Protein AF-A0A4Q3SW49-F1 (afdb_monomer_lite)

Secondary structure (DSSP, 8-state):
----------S-TT-HHHHHHHHHTT----HHHHHHHHHHHHHHHHHHHHHHHHHHHHHHHHHHHHHHHHHHHHHHHHHHHHHHHTT--HHHHHHHHHHTTHHHHHHHHHHHHHHHHHHHHHHHHHH-TT-TTS-SSPPHHHHHHHHHHHHHHHHHHHHHHHHHHTT-

Foldseek 3Di:
DDDPDDDDDDPQPLDLVVVVVCVVVVHDDDCVRHVVNVVVVVVVVVVVVVVVVVVVVLVVVLVVVLVVVVVVVVVCVVVLVVVVVVPDDSVVVLVVVLVVCLVVLVVVLVVVVVVVLVVLQVCCVPPPPDDPPDDNDDDVVVVVVSVVSSVVSVVSSVVSSVVSVVVD

Structure (mmCIF, N/CA/C/O backbone):
data_AF-A0A4Q3SW49-F1
#
_entry.id   AF-A0A4Q3SW49-F1
#
loop_
_atom_site.group_PDB
_atom_site.id
_atom_site.type_symbol
_atom_site.label_atom_id
_atom_site.label_alt_id
_atom_site.label_comp_id
_atom_site.label_asym_id
_atom_site.label_entity_id
_atom_site.label_seq_id
_atom_site.pdbx_PDB_ins_code
_atom_site.Cartn_x
_atom_site.Cartn_y
_atom_site.Cartn_z
_atom_site.occupancy
_atom_site.B_iso_or_equiv
_atom_site.auth_seq_id
_atom_site.auth_comp_id
_atom_site.auth_asym_id
_atom_site.auth_atom_id
_atom_site.pdbx_PDB_model_num
ATOM 1 N N . VAL A 1 1 ? 35.277 -17.061 -39.935 1.00 48.69 1 VAL A N 1
ATOM 2 C CA . VAL A 1 1 ? 34.522 -15.782 -39.951 1.00 48.69 1 VAL A CA 1
ATOM 3 C C . VAL A 1 1 ? 34.032 -15.500 -38.535 1.00 48.69 1 VAL A C 1
ATOM 5 O O . VAL A 1 1 ? 33.269 -16.302 -38.017 1.00 48.69 1 VAL A O 1
ATOM 8 N N . LYS A 1 2 ? 34.516 -14.446 -37.859 1.00 58.41 2 LYS A N 1
ATOM 9 C CA . LYS A 1 2 ? 34.000 -14.055 -36.532 1.00 58.41 2 LYS A CA 1
ATOM 10 C C . LYS A 1 2 ? 32.760 -13.183 -36.736 1.00 58.41 2 LYS A C 1
ATOM 12 O O . LYS A 1 2 ? 32.851 -12.141 -37.380 1.00 58.41 2 LYS A O 1
ATOM 17 N N . ALA A 1 3 ? 31.607 -13.622 -36.237 1.00 66.75 3 ALA A N 1
ATOM 18 C CA . ALA A 1 3 ? 30.366 -12.860 -36.331 1.00 66.75 3 ALA A CA 1
ATOM 19 C C . ALA A 1 3 ? 30.496 -11.553 -35.530 1.00 66.75 3 ALA A C 1
ATOM 21 O O . ALA A 1 3 ? 30.657 -11.575 -34.314 1.00 66.75 3 ALA A O 1
ATOM 22 N N . SER A 1 4 ? 30.469 -10.411 -36.221 1.00 76.38 4 SER A N 1
ATOM 23 C CA . SER A 1 4 ? 30.633 -9.084 -35.607 1.00 76.38 4 SER A CA 1
ATOM 24 C C . SER A 1 4 ? 29.306 -8.474 -35.131 1.00 76.38 4 SER A C 1
ATOM 26 O O . SER A 1 4 ? 29.317 -7.564 -34.303 1.00 76.38 4 SER A O 1
ATOM 28 N N . ARG A 1 5 ? 28.161 -8.950 -35.644 1.00 76.62 5 ARG A N 1
ATOM 29 C CA . ARG A 1 5 ? 26.824 -8.413 -35.343 1.00 76.62 5 ARG A CA 1
ATOM 30 C C . ARG A 1 5 ? 25.804 -9.543 -35.231 1.00 76.62 5 ARG A C 1
ATOM 32 O O . ARG A 1 5 ? 25.763 -10.417 -36.092 1.00 76.62 5 ARG A O 1
ATOM 39 N N . LEU A 1 6 ? 24.981 -9.489 -34.188 1.00 78.88 6 LEU A N 1
ATOM 40 C CA . LEU A 1 6 ? 23.868 -10.403 -33.944 1.00 78.88 6 LEU A CA 1
ATOM 41 C C . LEU A 1 6 ? 22.568 -9.591 -33.980 1.00 78.88 6 LEU A C 1
ATOM 43 O O . LEU A 1 6 ? 22.464 -8.570 -33.301 1.00 78.88 6 LEU A O 1
ATOM 47 N N . PHE A 1 7 ? 21.588 -10.031 -34.766 1.00 80.00 7 PHE A N 1
ATOM 48 C CA . PHE A 1 7 ? 20.257 -9.426 -34.797 1.00 80.00 7 PHE A CA 1
ATOM 49 C C . PHE A 1 7 ? 19.302 -10.291 -33.979 1.00 80.00 7 PHE A C 1
ATOM 51 O O . PHE A 1 7 ? 19.115 -11.466 -34.283 1.00 80.00 7 PHE A O 1
ATOM 58 N N . LEU A 1 8 ? 18.706 -9.707 -32.941 1.00 78.56 8 LEU A N 1
ATOM 59 C CA . LEU A 1 8 ? 17.768 -10.390 -32.056 1.00 78.56 8 LEU A CA 1
ATOM 60 C C . LEU A 1 8 ? 16.369 -9.799 -32.250 1.00 78.56 8 LEU A C 1
ATOM 62 O O . LEU A 1 8 ? 16.172 -8.594 -32.087 1.00 78.56 8 LEU A O 1
ATOM 66 N N . ARG A 1 9 ? 15.391 -10.645 -32.589 1.00 79.69 9 ARG A N 1
ATOM 67 C CA . ARG A 1 9 ? 13.975 -10.265 -32.608 1.00 79.69 9 ARG A CA 1
ATOM 68 C C . ARG A 1 9 ? 13.387 -10.538 -31.225 1.00 79.69 9 ARG A C 1
ATOM 70 O O . ARG A 1 9 ? 13.310 -11.685 -30.807 1.00 79.69 9 ARG A O 1
ATOM 77 N N . THR A 1 10 ? 12.975 -9.484 -30.531 1.00 77.12 10 THR A N 1
ATOM 78 C CA . THR A 1 10 ? 12.328 -9.549 -29.211 1.00 77.12 10 THR A CA 1
ATOM 79 C C . THR A 1 10 ? 10.991 -8.813 -29.248 1.00 77.12 10 THR A C 1
ATOM 81 O O . THR A 1 10 ? 10.765 -7.988 -30.135 1.00 77.12 10 THR A O 1
ATOM 84 N N . LYS A 1 11 ? 10.104 -9.128 -28.299 1.00 73.38 11 LYS A N 1
ATOM 85 C CA . LYS A 1 11 ? 8.816 -8.446 -28.123 1.00 73.38 11 LYS A CA 1
ATOM 86 C C . LYS A 1 11 ? 9.000 -6.990 -27.674 1.00 73.38 11 LYS A C 1
ATOM 88 O O . LYS A 1 11 ? 8.320 -6.121 -28.199 1.00 73.38 11 LYS A O 1
ATOM 93 N N . ASP A 1 12 ? 9.954 -6.718 -26.778 1.00 71.06 12 ASP A N 1
ATOM 94 C CA . ASP A 1 12 ? 10.341 -5.356 -26.386 1.00 71.06 12 ASP A CA 1
ATOM 95 C C . ASP A 1 12 ? 11.871 -5.216 -26.392 1.00 71.06 12 ASP A C 1
ATOM 97 O O . ASP A 1 12 ? 12.585 -5.868 -25.631 1.00 71.06 12 ASP A O 1
ATOM 101 N N . ALA A 1 13 ? 12.387 -4.363 -27.279 1.00 70.12 13 ALA A N 1
ATOM 102 C CA . ALA A 1 13 ? 13.815 -4.050 -27.358 1.00 70.12 13 ALA A CA 1
ATOM 103 C C . ALA A 1 13 ? 14.282 -3.112 -26.229 1.00 70.12 13 ALA A C 1
ATOM 105 O O . ALA A 1 13 ? 15.482 -2.930 -26.035 1.00 70.12 13 ALA A O 1
ATOM 106 N N . ASN A 1 14 ? 13.343 -2.510 -25.495 1.00 70.25 14 ASN A N 1
ATOM 107 C CA . ASN A 1 14 ? 13.581 -1.578 -24.398 1.00 70.25 14 ASN A CA 1
ATOM 108 C C . ASN A 1 14 ? 13.310 -2.201 -23.020 1.00 70.25 14 ASN A C 1
ATOM 110 O O . ASN A 1 14 ? 13.222 -1.455 -22.044 1.00 70.25 14 ASN A O 1
ATOM 114 N N . ASP A 1 15 ? 13.166 -3.528 -22.926 1.00 74.12 15 ASP A N 1
ATOM 115 C CA . ASP A 1 15 ? 13.002 -4.213 -21.641 1.00 74.12 15 ASP A CA 1
ATOM 116 C C . ASP A 1 15 ? 14.234 -3.949 -20.742 1.00 74.12 15 ASP A C 1
ATOM 118 O O . ASP A 1 15 ? 15.360 -4.304 -21.120 1.00 74.12 15 ASP A O 1
ATOM 122 N N . PRO A 1 16 ? 14.055 -3.342 -19.551 1.00 73.62 16 PRO A N 1
ATOM 123 C CA . PRO A 1 16 ? 15.145 -3.078 -18.617 1.00 73.62 16 PRO A CA 1
ATOM 124 C C . PRO A 1 16 ? 15.944 -4.329 -18.222 1.00 73.62 16 PRO A C 1
ATOM 126 O O . PRO A 1 16 ? 17.151 -4.230 -17.999 1.00 73.62 16 PRO A O 1
ATOM 129 N N . ASN A 1 17 ? 15.312 -5.504 -18.146 1.00 79.50 17 ASN A N 1
ATOM 130 C CA . ASN A 1 17 ? 15.982 -6.753 -17.777 1.00 79.50 17 ASN A CA 1
ATOM 131 C C . ASN A 1 17 ? 16.906 -7.244 -18.894 1.00 79.50 17 ASN A C 1
ATOM 133 O O . ASN A 1 17 ? 18.043 -7.644 -18.633 1.00 79.50 17 ASN A O 1
ATOM 137 N N . LEU A 1 18 ? 16.446 -7.144 -20.144 1.00 80.44 18 LEU A N 1
ATOM 138 C CA . LEU A 1 18 ? 17.244 -7.482 -21.319 1.00 80.44 18 LEU A CA 1
ATOM 139 C C . LEU A 1 18 ? 18.445 -6.539 -21.453 1.00 80.44 18 LEU A C 1
ATOM 141 O O . LEU A 1 18 ? 19.561 -6.990 -21.698 1.00 80.44 18 LEU A O 1
ATOM 145 N N . LEU A 1 19 ? 18.237 -5.236 -21.246 1.00 77.38 19 LEU A N 1
ATOM 146 C CA . LEU A 1 19 ? 19.315 -4.248 -21.314 1.00 77.38 19 LEU A CA 1
ATOM 147 C C . LEU A 1 19 ? 20.360 -4.457 -20.213 1.00 77.38 19 LEU A C 1
ATOM 149 O O . LEU A 1 19 ? 21.549 -4.447 -20.516 1.00 77.38 19 LEU A O 1
ATOM 153 N N . LYS A 1 20 ? 19.941 -4.742 -18.972 1.00 80.56 20 LYS A N 1
ATOM 154 C CA . LYS A 1 20 ? 20.865 -5.082 -17.874 1.00 80.56 20 LYS A CA 1
ATOM 155 C C . LYS A 1 20 ? 21.692 -6.332 -18.171 1.00 80.56 20 LYS A C 1
ATOM 157 O O . LYS A 1 20 ? 22.887 -6.346 -17.890 1.00 80.56 20 LYS A O 1
ATOM 162 N N . PHE A 1 21 ? 21.079 -7.368 -18.744 1.00 82.56 21 PHE A N 1
ATOM 163 C CA . PHE A 1 21 ? 21.789 -8.589 -19.132 1.00 82.56 21 PHE A CA 1
ATOM 164 C C . PHE A 1 21 ? 22.820 -8.328 -20.239 1.00 82.56 21 PHE A C 1
ATOM 166 O O . PHE A 1 21 ? 23.940 -8.838 -20.180 1.00 82.56 21 PHE A O 1
ATOM 173 N N . LEU A 1 22 ? 22.456 -7.526 -21.243 1.00 82.44 22 LEU A N 1
ATOM 174 C CA . LEU A 1 22 ? 23.348 -7.187 -22.350 1.00 82.44 22 LEU A CA 1
ATOM 175 C C . LEU A 1 22 ? 24.517 -6.304 -21.890 1.00 82.44 22 LEU A C 1
ATOM 177 O O . LEU A 1 22 ? 25.658 -6.572 -22.269 1.00 82.44 22 LEU A O 1
ATOM 181 N N . ASP A 1 23 ? 24.250 -5.324 -21.024 1.00 81.06 23 ASP A N 1
ATOM 182 C CA . ASP A 1 23 ? 25.275 -4.466 -20.423 1.00 81.06 23 ASP A CA 1
ATOM 183 C C . ASP A 1 23 ? 26.222 -5.276 -19.516 1.00 81.06 23 ASP A C 1
ATOM 185 O O . ASP A 1 23 ? 27.440 -5.133 -19.617 1.00 81.06 23 ASP A O 1
ATOM 189 N N . GLY A 1 24 ? 25.691 -6.186 -18.687 1.00 81.81 24 GLY A N 1
ATOM 190 C CA . GLY A 1 24 ? 26.489 -7.033 -17.790 1.00 81.81 24 GLY A CA 1
ATOM 191 C C . GLY A 1 24 ? 27.449 -7.988 -18.510 1.00 81.81 24 GLY A C 1
ATOM 192 O O . GLY A 1 24 ? 28.505 -8.318 -17.980 1.00 81.81 24 GLY A O 1
ATOM 193 N N . ASN A 1 25 ? 27.124 -8.384 -19.743 1.00 82.31 25 ASN A N 1
ATOM 194 C CA . ASN A 1 25 ? 27.966 -9.242 -20.579 1.00 82.31 25 ASN A CA 1
ATOM 195 C C . ASN A 1 25 ? 28.820 -8.459 -21.602 1.00 82.31 25 ASN A C 1
ATOM 197 O O . ASN A 1 25 ? 29.376 -9.056 -22.524 1.00 82.31 25 ASN A O 1
ATOM 201 N N . ASN A 1 26 ? 28.951 -7.132 -21.459 1.00 76.50 26 ASN A N 1
ATOM 202 C CA . ASN A 1 26 ? 29.708 -6.251 -22.366 1.00 76.50 26 ASN A CA 1
ATOM 203 C C . ASN A 1 26 ? 29.233 -6.264 -23.837 1.00 76.50 26 ASN A C 1
ATOM 205 O O . ASN A 1 26 ? 29.999 -5.943 -24.755 1.00 76.50 26 ASN A O 1
ATOM 209 N N . TYR A 1 27 ? 27.964 -6.589 -24.098 1.00 80.31 27 TYR A N 1
ATOM 210 C CA . TYR A 1 27 ? 27.414 -6.536 -25.450 1.00 80.31 27 TYR A CA 1
ATOM 211 C C . TYR A 1 27 ? 27.076 -5.095 -25.846 1.00 80.31 27 TYR A C 1
ATOM 213 O O . TYR A 1 27 ? 26.304 -4.400 -25.189 1.00 80.31 27 TYR A O 1
ATOM 221 N N . LYS A 1 28 ? 27.622 -4.633 -26.977 1.00 71.88 28 LYS A N 1
ATOM 222 C CA . LYS A 1 28 ? 27.315 -3.300 -27.511 1.00 71.88 28 LYS A CA 1
ATOM 223 C C . LYS A 1 28 ? 25.992 -3.323 -28.272 1.00 71.88 28 LYS A C 1
ATOM 225 O O . LYS A 1 28 ? 25.925 -3.784 -29.408 1.00 71.88 28 LYS A O 1
ATOM 230 N N . VAL A 1 29 ? 24.949 -2.789 -27.646 1.00 74.06 29 VAL A N 1
ATOM 231 C CA . VAL A 1 29 ? 23.619 -2.658 -28.251 1.00 74.06 29 VAL A CA 1
ATOM 232 C C . VAL A 1 29 ? 23.533 -1.378 -29.085 1.00 74.06 29 VAL A C 1
ATOM 234 O O . VAL A 1 29 ? 24.117 -0.349 -28.734 1.00 74.06 29 VAL A O 1
ATOM 237 N N . ASN A 1 30 ? 22.800 -1.426 -30.200 1.00 70.50 30 ASN A N 1
ATOM 238 C CA . ASN A 1 30 ? 22.549 -0.242 -31.017 1.00 70.50 30 ASN A CA 1
ATOM 239 C C . ASN A 1 30 ? 21.674 0.758 -30.240 1.00 70.50 30 ASN A C 1
ATOM 241 O O . ASN A 1 30 ? 20.466 0.561 -30.088 1.00 70.50 30 ASN A O 1
ATOM 245 N N . LYS A 1 31 ? 22.311 1.829 -29.754 1.00 63.28 31 LYS A N 1
ATOM 246 C CA . LYS A 1 31 ? 21.723 2.804 -28.830 1.00 63.28 31 LYS A CA 1
ATOM 247 C C . LYS A 1 31 ? 20.492 3.504 -29.394 1.00 63.28 31 LYS A C 1
ATOM 249 O O . LYS A 1 31 ? 19.635 3.861 -28.602 1.00 63.28 31 LYS A O 1
ATOM 254 N N . ASP A 1 32 ? 20.352 3.662 -30.712 1.00 61.44 32 ASP A N 1
ATOM 255 C CA . ASP A 1 32 ? 19.191 4.341 -31.312 1.00 61.44 32 ASP A CA 1
ATOM 256 C C . ASP A 1 32 ? 17.883 3.552 -31.193 1.00 61.44 32 ASP A C 1
ATOM 258 O O . ASP A 1 32 ? 16.808 4.148 -31.187 1.00 61.44 32 ASP A O 1
ATOM 262 N N . LYS A 1 33 ? 17.952 2.224 -31.039 1.00 60.78 33 LYS A N 1
ATOM 263 C CA . LYS A 1 33 ? 16.766 1.371 -30.856 1.00 60.78 33 LYS A CA 1
ATOM 264 C C . LYS A 1 33 ? 16.407 1.143 -29.381 1.00 60.78 33 LYS A C 1
ATOM 266 O O . LYS A 1 33 ? 15.308 0.665 -29.115 1.00 60.78 33 LYS A O 1
ATOM 271 N N . THR A 1 34 ? 17.292 1.507 -28.443 1.00 61.56 34 THR A N 1
ATOM 272 C CA . THR A 1 34 ? 17.145 1.229 -26.999 1.00 61.56 34 THR A CA 1
ATOM 273 C C . THR A 1 34 ? 17.141 2.472 -26.095 1.00 61.56 34 THR A C 1
ATOM 275 O O . THR A 1 34 ? 17.136 2.347 -24.868 1.00 61.56 34 THR A O 1
ATOM 278 N N . LYS A 1 35 ? 17.106 3.691 -26.669 1.00 63.16 35 LYS A N 1
ATOM 279 C CA . LYS A 1 35 ? 17.093 4.965 -25.910 1.00 63.16 35 LYS A CA 1
ATOM 280 C C . LYS A 1 35 ? 15.963 5.037 -24.877 1.00 63.16 35 LYS A C 1
ATOM 282 O O . LYS A 1 35 ? 16.160 5.582 -23.792 1.00 63.16 35 LYS A O 1
ATOM 287 N N . PHE A 1 36 ? 14.805 4.456 -25.187 1.00 65.56 36 PHE A N 1
ATOM 288 C CA . PHE A 1 36 ? 13.633 4.485 -24.312 1.00 65.56 36 PHE A CA 1
ATOM 289 C C . PHE A 1 36 ? 13.730 3.514 -23.129 1.00 65.56 36 PHE A C 1
ATOM 291 O O . PHE A 1 36 ? 13.051 3.727 -22.128 1.00 65.56 36 PHE A O 1
ATOM 298 N N . GLY A 1 37 ? 14.599 2.500 -23.177 1.00 69.94 37 GLY A N 1
ATOM 299 C CA . GLY A 1 37 ? 14.758 1.542 -22.079 1.00 69.94 37 GLY A CA 1
ATOM 300 C C . GLY A 1 37 ? 15.341 2.158 -20.806 1.00 69.94 37 GLY A C 1
ATOM 301 O O . GLY A 1 37 ? 14.871 1.868 -19.709 1.00 69.94 37 GLY A O 1
ATOM 302 N N . ARG A 1 38 ? 16.294 3.094 -20.933 1.00 73.44 38 ARG A N 1
ATOM 303 C CA . ARG A 1 38 ? 16.840 3.824 -19.770 1.00 73.44 38 ARG A CA 1
ATOM 304 C C . ARG A 1 38 ? 15.804 4.745 -19.132 1.00 73.44 38 ARG A C 1
ATOM 306 O O . ARG A 1 38 ? 15.715 4.806 -17.911 1.00 73.44 38 ARG A O 1
ATOM 313 N N . VAL A 1 39 ? 14.993 5.416 -19.952 1.00 78.19 39 VAL A N 1
ATOM 314 C CA . VAL A 1 39 ? 13.888 6.257 -19.468 1.00 78.19 39 VAL A CA 1
ATOM 315 C C . VAL A 1 39 ? 12.848 5.399 -18.749 1.00 78.19 39 VAL A C 1
ATOM 317 O O . VAL A 1 39 ? 12.476 5.732 -17.628 1.00 78.19 39 VAL A O 1
ATOM 320 N N . LYS A 1 40 ? 12.452 4.255 -19.331 1.00 75.12 40 LYS A N 1
ATOM 321 C CA . LYS A 1 40 ? 11.563 3.281 -18.675 1.00 75.12 40 LYS A CA 1
ATOM 322 C C . LYS A 1 40 ? 12.117 2.832 -17.320 1.00 75.12 40 LYS A C 1
ATOM 324 O O . LYS A 1 40 ? 11.368 2.798 -16.353 1.00 75.12 40 LYS A O 1
ATOM 329 N N . GLN A 1 41 ? 13.416 2.541 -17.227 1.00 77.56 41 GLN A N 1
ATOM 330 C CA . GLN A 1 41 ? 14.048 2.111 -15.976 1.00 77.56 41 GLN A CA 1
ATOM 331 C C . GLN A 1 41 ? 14.030 3.202 -14.892 1.00 77.56 41 GLN A C 1
ATOM 333 O O . GLN A 1 41 ? 13.720 2.906 -13.739 1.00 77.56 41 GLN A O 1
ATOM 338 N N . VAL A 1 42 ? 14.341 4.455 -15.239 1.00 83.88 42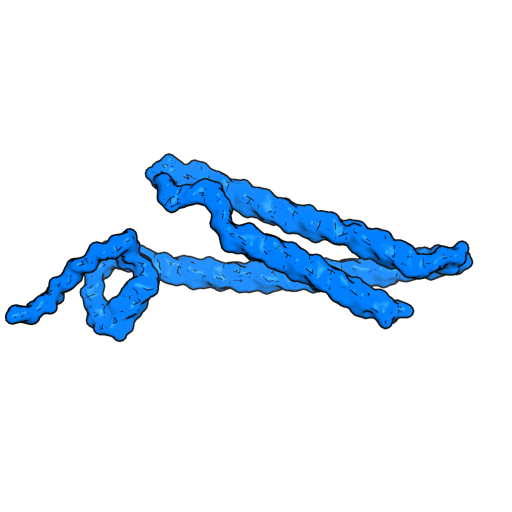 VAL A N 1
ATOM 339 C CA . VAL A 1 42 ? 14.272 5.583 -14.289 1.00 83.88 42 VAL A CA 1
ATOM 340 C C . VAL A 1 42 ? 12.833 5.804 -13.830 1.00 83.88 42 VAL A C 1
ATOM 342 O O . VAL A 1 42 ? 12.578 5.942 -12.635 1.00 83.88 42 VAL A O 1
ATOM 345 N N . LEU A 1 43 ? 11.887 5.771 -14.769 1.00 86.00 43 LEU A N 1
ATOM 346 C CA . LEU A 1 43 ? 10.472 5.958 -14.480 1.00 86.00 43 LEU A CA 1
ATOM 347 C C . LEU A 1 43 ? 9.932 4.842 -13.573 1.00 86.00 43 LEU A C 1
ATOM 349 O O . LEU A 1 43 ? 9.248 5.126 -12.594 1.00 86.00 43 LEU A O 1
ATOM 353 N N . GLN A 1 44 ? 10.311 3.586 -13.835 1.00 83.81 44 GLN A N 1
ATOM 354 C CA . GLN A 1 44 ? 9.987 2.448 -12.974 1.00 83.81 44 GLN A CA 1
ATOM 355 C C . GLN A 1 44 ? 10.536 2.648 -11.557 1.00 83.81 44 GLN A C 1
ATOM 357 O O . GLN A 1 44 ? 9.809 2.420 -10.596 1.00 83.81 44 GLN A O 1
ATOM 362 N N . GLY A 1 45 ? 11.776 3.134 -11.424 1.00 85.25 45 GLY A N 1
ATOM 363 C CA . GLY A 1 45 ? 12.373 3.472 -10.130 1.00 85.25 45 GLY A CA 1
ATOM 364 C C . GLY A 1 45 ? 11.556 4.510 -9.354 1.00 85.25 45 GLY A C 1
ATOM 365 O O . GLY A 1 45 ? 11.223 4.292 -8.187 1.00 85.25 45 GLY A O 1
ATOM 366 N N . ILE A 1 46 ? 11.162 5.602 -10.014 1.00 91.69 46 ILE A N 1
ATOM 367 C CA . ILE A 1 46 ? 10.328 6.656 -9.414 1.00 91.69 46 ILE A CA 1
ATOM 368 C C . ILE A 1 46 ? 8.979 6.088 -8.958 1.00 91.69 46 ILE A C 1
ATOM 370 O O . ILE A 1 46 ? 8.589 6.297 -7.810 1.00 91.69 46 ILE A O 1
ATOM 374 N N . PHE A 1 47 ? 8.295 5.315 -9.808 1.00 87.25 47 PHE A N 1
ATOM 375 C CA . PHE A 1 47 ? 7.016 4.693 -9.456 1.00 87.25 47 PHE A CA 1
ATOM 376 C C . PHE A 1 47 ? 7.137 3.706 -8.291 1.00 87.25 47 PHE A C 1
ATOM 378 O O . PHE A 1 47 ? 6.286 3.714 -7.404 1.00 87.25 47 PHE A O 1
ATOM 385 N N . THR A 1 48 ? 8.202 2.900 -8.234 1.00 86.81 48 THR A N 1
ATOM 386 C CA . THR A 1 48 ? 8.442 2.017 -7.080 1.00 86.81 48 THR A CA 1
ATOM 387 C C . THR A 1 48 ? 8.675 2.801 -5.789 1.00 86.81 48 THR A C 1
ATOM 389 O O . THR A 1 48 ? 8.137 2.427 -4.748 1.00 86.81 48 THR A O 1
ATOM 392 N N . GLY A 1 49 ? 9.407 3.920 -5.854 1.00 91.56 49 GLY A N 1
ATOM 393 C CA . GLY A 1 49 ? 9.606 4.809 -4.708 1.00 91.56 49 GLY A CA 1
ATOM 394 C C . GLY A 1 49 ? 8.296 5.436 -4.223 1.00 91.56 49 GLY A C 1
ATOM 395 O O . GLY A 1 49 ? 8.007 5.418 -3.028 1.00 91.56 49 GLY A O 1
ATOM 396 N N . LEU A 1 50 ? 7.460 5.912 -5.151 1.00 91.56 50 LEU A N 1
ATOM 397 C CA . LEU A 1 50 ? 6.117 6.426 -4.860 1.00 91.56 50 LEU A CA 1
ATOM 398 C C . LEU A 1 50 ? 5.203 5.363 -4.245 1.00 91.56 50 LEU A C 1
ATOM 400 O O . LEU A 1 50 ? 4.478 5.667 -3.302 1.00 91.56 50 LEU A O 1
ATOM 404 N N . GLY A 1 51 ? 5.261 4.120 -4.726 1.00 87.25 51 GLY A N 1
ATOM 405 C CA . GLY A 1 51 ? 4.506 3.007 -4.148 1.00 87.25 51 GLY A CA 1
ATOM 406 C C . GLY A 1 51 ? 4.890 2.739 -2.690 1.00 87.25 51 GLY A C 1
ATOM 407 O O . GLY A 1 51 ? 4.016 2.633 -1.829 1.00 87.25 51 GLY A O 1
ATOM 408 N N . ALA A 1 52 ? 6.192 2.701 -2.392 1.00 87.94 52 ALA A N 1
ATOM 409 C CA . ALA A 1 52 ? 6.686 2.542 -1.024 1.00 87.94 52 ALA A CA 1
ATOM 410 C C . ALA A 1 52 ? 6.275 3.718 -0.121 1.00 87.94 52 ALA A C 1
ATOM 412 O O . ALA A 1 52 ? 5.830 3.513 1.009 1.00 87.94 52 ALA A O 1
ATOM 413 N N . PHE A 1 53 ? 6.365 4.947 -0.633 1.00 92.62 53 PHE A N 1
ATOM 414 C CA . PHE A 1 53 ? 5.928 6.138 0.089 1.00 92.62 53 PHE A CA 1
ATOM 415 C C . PHE A 1 53 ? 4.420 6.115 0.375 1.00 92.62 53 PHE A C 1
ATOM 417 O O . PHE A 1 53 ? 4.002 6.360 1.505 1.00 92.62 53 PHE A O 1
ATOM 424 N N . GLY A 1 54 ? 3.602 5.746 -0.614 1.00 88.25 54 GLY A N 1
ATOM 425 C CA . GLY A 1 54 ? 2.157 5.592 -0.454 1.00 88.25 54 GLY A CA 1
ATOM 426 C C . GLY A 1 54 ? 1.797 4.571 0.624 1.00 88.25 54 GLY A C 1
ATOM 427 O O . GLY A 1 54 ? 0.951 4.847 1.472 1.00 88.25 54 GLY A O 1
ATOM 428 N N . LEU A 1 55 ? 2.496 3.431 0.666 1.00 84.44 55 LEU A N 1
ATOM 429 C CA . LEU A 1 55 ? 2.322 2.443 1.732 1.00 84.44 55 LEU A CA 1
ATOM 430 C C . LEU A 1 55 ? 2.616 3.043 3.116 1.00 84.44 55 LEU A C 1
ATOM 432 O O . LEU A 1 55 ? 1.861 2.818 4.061 1.00 84.44 55 LEU A O 1
ATOM 436 N N . MET A 1 56 ? 3.679 3.841 3.235 1.00 87.50 56 MET A N 1
ATOM 437 C CA . MET A 1 56 ? 4.041 4.503 4.490 1.00 87.50 56 MET A CA 1
ATOM 438 C C . MET A 1 56 ? 2.960 5.492 4.949 1.00 87.50 56 MET A C 1
ATOM 440 O O . MET A 1 56 ? 2.598 5.508 6.126 1.00 87.50 56 MET A O 1
ATOM 444 N N . VAL A 1 57 ? 2.388 6.262 4.019 1.00 88.81 57 VAL A N 1
ATOM 445 C CA . VAL A 1 57 ? 1.273 7.182 4.297 1.00 88.81 57 VAL A CA 1
ATOM 446 C C . VAL A 1 57 ? 0.033 6.424 4.772 1.00 88.81 57 VAL A C 1
ATOM 448 O O . VAL A 1 57 ? -0.599 6.843 5.740 1.00 88.81 57 VAL A O 1
ATOM 451 N N . VAL A 1 58 ? -0.296 5.284 4.155 1.00 82.81 58 VAL A N 1
ATOM 452 C CA . VAL A 1 58 ? -1.420 4.436 4.589 1.00 82.81 58 VAL A CA 1
ATOM 453 C C . VAL A 1 58 ? -1.213 3.944 6.022 1.00 82.81 58 VAL A C 1
ATOM 455 O O . VAL A 1 58 ? -2.128 4.040 6.839 1.00 82.81 58 VAL A O 1
ATOM 458 N N . LEU A 1 59 ? -0.011 3.473 6.366 1.00 81.00 59 LEU A N 1
ATOM 459 C CA . LEU A 1 59 ? 0.306 3.054 7.737 1.00 81.00 59 LEU A CA 1
ATOM 460 C C . LEU A 1 59 ? 0.141 4.202 8.741 1.00 81.00 59 LEU A C 1
ATOM 462 O O . LEU A 1 59 ? -0.410 4.007 9.825 1.00 81.00 59 LEU A O 1
ATOM 466 N N . LEU A 1 60 ? 0.582 5.403 8.370 1.00 85.12 60 LEU A N 1
ATOM 467 C CA . LEU A 1 60 ? 0.475 6.587 9.216 1.00 85.12 60 LEU A CA 1
ATOM 468 C C . LEU A 1 60 ? -0.987 7.018 9.405 1.00 85.12 60 LEU A C 1
ATOM 470 O O . LEU A 1 60 ? -1.396 7.334 10.521 1.00 85.12 60 LEU A O 1
ATOM 474 N N . ALA A 1 61 ? -1.802 6.944 8.352 1.00 82.25 61 ALA A N 1
ATOM 475 C CA . ALA A 1 61 ? -3.239 7.195 8.425 1.00 82.25 61 ALA A CA 1
ATOM 476 C C . ALA A 1 61 ? -3.953 6.193 9.349 1.00 82.25 61 ALA A C 1
ATOM 478 O O . ALA A 1 61 ? -4.787 6.592 10.163 1.00 82.25 61 ALA A O 1
ATOM 479 N N . LEU A 1 62 ? -3.587 4.906 9.289 1.00 76.44 62 LEU A N 1
ATOM 480 C CA . LEU A 1 62 ? -4.110 3.889 10.208 1.00 76.44 62 LEU A CA 1
ATOM 481 C C . LEU A 1 62 ? -3.747 4.198 11.668 1.00 76.44 62 LEU A C 1
ATOM 483 O O . LEU A 1 62 ? -4.593 4.054 12.552 1.00 76.44 62 LEU A O 1
ATOM 487 N N . MET A 1 63 ? -2.520 4.660 11.929 1.00 78.94 63 MET A N 1
ATOM 488 C CA . MET A 1 63 ? -2.090 5.074 13.270 1.00 78.94 63 MET A CA 1
ATOM 489 C C . MET A 1 63 ? -2.844 6.318 13.764 1.00 78.94 63 MET A C 1
ATOM 491 O O . MET A 1 63 ? -3.274 6.363 14.917 1.00 78.94 63 MET A O 1
ATOM 495 N N . LEU A 1 64 ? -3.041 7.320 12.907 1.00 82.56 64 LEU A N 1
ATOM 496 C CA . LEU A 1 64 ? -3.793 8.520 13.269 1.00 82.56 64 LEU A CA 1
ATOM 497 C C . LEU A 1 64 ? -5.250 8.177 13.601 1.00 82.56 64 LEU A C 1
ATOM 499 O O . LEU A 1 64 ? -5.781 8.620 14.619 1.00 82.56 64 LEU A O 1
ATOM 503 N N . PHE A 1 65 ? -5.875 7.333 12.781 1.00 74.06 65 PHE A N 1
ATOM 504 C CA . PHE A 1 65 ? -7.233 6.860 13.032 1.00 74.06 65 PHE A CA 1
ATOM 505 C C . PHE A 1 65 ? -7.323 6.071 14.342 1.00 74.06 65 PHE A C 1
ATOM 507 O O . PHE A 1 65 ? -8.251 6.248 15.128 1.00 74.06 65 PHE A O 1
ATOM 514 N N . SER A 1 66 ? -6.315 5.248 14.622 1.00 71.88 66 SER A N 1
ATOM 515 C CA . SER A 1 66 ? -6.156 4.569 15.904 1.00 71.88 66 SER A CA 1
ATOM 516 C C . SER A 1 66 ? -6.198 5.530 17.093 1.00 71.88 66 SER A C 1
ATOM 518 O O . SER A 1 66 ? -6.938 5.300 18.050 1.00 71.88 66 SER A O 1
ATOM 520 N N . PHE A 1 67 ? -5.430 6.619 17.039 1.00 74.44 67 PHE A N 1
ATOM 521 C CA . PHE A 1 67 ? -5.439 7.625 18.100 1.00 74.44 67 PHE A CA 1
ATOM 522 C C . PHE A 1 67 ? -6.773 8.350 18.205 1.00 74.44 67 PHE A C 1
ATOM 524 O O . PHE A 1 67 ? -7.236 8.603 19.315 1.00 74.44 67 PHE A O 1
ATOM 531 N N . TYR A 1 68 ? -7.426 8.624 17.079 1.00 77.19 68 TYR A N 1
ATOM 532 C CA . TYR A 1 68 ? -8.766 9.194 17.090 1.00 77.19 68 TYR A CA 1
ATOM 533 C C . TYR A 1 68 ? -9.764 8.290 17.832 1.00 77.19 68 TYR A C 1
ATOM 535 O O . TYR A 1 68 ? -10.500 8.773 18.692 1.00 77.19 68 TYR A O 1
ATOM 543 N N . LEU A 1 69 ? -9.735 6.973 17.586 1.00 68.56 69 LEU A N 1
ATOM 544 C CA . LEU A 1 69 ? -10.569 6.012 18.317 1.00 68.56 69 LEU A CA 1
ATOM 545 C C . LEU A 1 69 ? -10.274 6.023 19.819 1.00 68.56 69 LEU A C 1
ATOM 547 O O . LEU A 1 69 ? -11.199 6.065 20.628 1.00 68.56 69 LEU A O 1
ATOM 551 N N . GLN A 1 70 ? -8.993 6.020 20.195 1.00 67.56 70 GLN A N 1
ATOM 552 C CA . GLN A 1 70 ? -8.581 6.096 21.599 1.00 67.56 70 GLN A CA 1
ATOM 553 C C . GLN A 1 70 ? -9.109 7.366 22.270 1.00 67.56 70 GLN A C 1
ATOM 555 O O . GLN A 1 70 ? -9.668 7.288 23.362 1.00 67.56 70 GLN A O 1
ATOM 560 N N . LEU A 1 71 ? -8.984 8.517 21.603 1.00 68.56 71 LEU A N 1
ATOM 561 C CA . LEU A 1 71 ? -9.450 9.808 22.101 1.00 68.56 71 LEU A CA 1
ATOM 562 C C . LEU A 1 71 ? -10.976 9.847 22.239 1.00 68.56 71 LEU A C 1
ATOM 564 O O . LEU A 1 71 ? -11.494 10.335 23.240 1.00 68.56 71 LEU A O 1
ATOM 568 N N . MET A 1 72 ? -11.704 9.320 21.255 1.00 66.88 72 MET A N 1
ATOM 569 C CA . MET A 1 72 ? -13.165 9.277 21.281 1.00 66.88 72 MET A CA 1
ATOM 570 C C . MET A 1 72 ? -13.679 8.393 22.425 1.00 66.88 72 MET A C 1
ATOM 572 O O . MET A 1 72 ? -14.600 8.791 23.141 1.00 66.88 72 MET A O 1
ATOM 576 N N . ILE A 1 73 ? -13.061 7.225 22.636 1.00 63.59 73 ILE A N 1
ATOM 577 C CA . ILE A 1 73 ? -13.372 6.338 23.767 1.00 63.59 73 ILE A CA 1
ATOM 578 C C . ILE A 1 73 ? -13.027 7.032 25.089 1.00 63.59 73 ILE A C 1
ATOM 580 O O . ILE A 1 73 ? -13.852 7.044 25.999 1.00 63.59 73 ILE A O 1
ATOM 584 N N . ALA A 1 74 ? -11.848 7.655 25.188 1.00 61.38 74 ALA A N 1
ATOM 585 C CA . ALA A 1 74 ? -11.409 8.361 26.390 1.00 61.38 74 ALA A CA 1
ATOM 586 C C . ALA A 1 74 ? -12.329 9.537 26.749 1.00 61.38 74 ALA A C 1
ATOM 588 O O . ALA A 1 74 ? -12.663 9.703 27.913 1.00 61.38 74 ALA A O 1
ATOM 589 N N . ARG A 1 75 ? -12.803 10.307 25.763 1.00 59.59 75 ARG A N 1
ATOM 590 C CA . ARG A 1 75 ? -13.764 11.403 25.973 1.00 59.59 75 ARG A CA 1
ATOM 591 C C . ARG A 1 75 ? -15.168 10.894 26.328 1.00 59.59 75 ARG A C 1
ATOM 593 O O . ARG A 1 75 ? -15.941 11.606 26.955 1.00 59.59 75 ARG A O 1
ATOM 600 N N . SER A 1 76 ? -15.508 9.669 25.931 1.00 54.16 76 SER A N 1
ATOM 601 C CA . SER A 1 76 ? -16.814 9.066 26.222 1.00 54.16 76 SER A CA 1
ATOM 602 C C . SER A 1 76 ? -16.838 8.284 27.539 1.00 54.16 76 SER A C 1
ATOM 604 O O . SER A 1 76 ? -17.915 7.849 27.937 1.00 54.16 76 SER A O 1
ATOM 606 N N . LYS A 1 77 ? -15.697 8.124 28.231 1.00 55.44 77 LYS A N 1
ATOM 607 C CA . LYS A 1 77 ? -15.617 7.427 29.528 1.00 55.44 77 LYS A CA 1
ATOM 608 C C . LYS A 1 77 ? -16.578 8.008 30.566 1.00 55.44 77 LYS A C 1
ATOM 610 O O . LYS A 1 77 ? -17.293 7.233 31.186 1.00 55.44 77 LYS A O 1
ATOM 615 N N . ASP A 1 78 ? -16.678 9.331 30.662 1.00 52.56 78 ASP A N 1
ATOM 616 C CA . ASP A 1 78 ? -17.526 9.995 31.665 1.00 52.56 78 ASP A CA 1
ATOM 617 C C . ASP A 1 78 ? -19.027 9.714 31.444 1.00 52.56 78 ASP A C 1
ATOM 619 O O . ASP A 1 78 ? -19.788 9.497 32.386 1.00 52.56 78 ASP A O 1
ATOM 623 N N . ASN A 1 79 ? -19.465 9.627 30.182 1.00 52.97 79 ASN A N 1
ATOM 624 C CA . ASN A 1 79 ? -20.842 9.242 29.843 1.00 52.97 79 ASN A CA 1
ATOM 625 C C . ASN A 1 79 ? -21.092 7.737 30.046 1.00 52.97 79 ASN A C 1
ATOM 627 O O . ASN A 1 79 ? -22.197 7.334 30.410 1.00 52.97 79 ASN A O 1
ATOM 631 N N . LEU A 1 80 ? -20.074 6.898 29.819 1.00 55.03 80 LEU A N 1
ATOM 632 C CA . LEU A 1 80 ? -20.138 5.454 30.066 1.00 55.03 80 LEU A CA 1
ATOM 633 C C . LEU A 1 80 ? -20.234 5.141 31.568 1.00 55.03 80 LEU A C 1
ATOM 635 O O . LEU A 1 80 ? -20.936 4.208 31.951 1.00 55.03 80 LEU A O 1
ATOM 639 N N . GLU A 1 81 ? -19.578 5.934 32.413 1.00 55.44 81 GLU A N 1
ATOM 640 C CA . GLU A 1 81 ? -19.625 5.834 33.876 1.00 55.44 81 GLU A CA 1
ATOM 641 C C . GLU A 1 81 ? -20.995 6.242 34.447 1.00 55.44 81 GLU A C 1
ATOM 643 O O . GLU A 1 81 ? -21.535 5.562 35.325 1.00 55.44 81 GLU A O 1
ATOM 648 N N . LEU A 1 82 ? -21.630 7.263 33.857 1.00 56.59 82 LEU A N 1
ATOM 649 C CA . LEU A 1 82 ? -23.020 7.651 34.142 1.00 56.59 82 LEU A CA 1
ATOM 650 C C . LEU A 1 82 ? -24.052 6.574 33.751 1.00 56.59 82 LEU A C 1
ATOM 652 O O . LEU A 1 82 ? -25.043 6.360 34.445 1.00 56.59 82 LEU A O 1
ATOM 656 N N . LEU A 1 83 ? -23.826 5.854 32.650 1.00 59.75 83 LEU A N 1
ATOM 657 C CA . LEU A 1 83 ? -24.678 4.729 32.237 1.00 59.75 83 LEU A CA 1
ATOM 658 C C . LEU A 1 83 ? -24.450 3.469 33.089 1.00 59.75 83 LEU A C 1
ATOM 660 O O . LEU A 1 83 ? -25.394 2.714 33.333 1.00 59.75 83 LEU A O 1
ATOM 664 N N . MET A 1 84 ? -23.226 3.251 33.580 1.00 55.12 84 MET A N 1
ATOM 665 C CA . MET A 1 84 ? -22.921 2.163 34.519 1.00 55.12 84 MET A CA 1
ATOM 666 C C . MET A 1 84 ? -23.560 2.386 35.891 1.00 55.12 84 MET A C 1
ATOM 668 O O . MET A 1 84 ? -24.072 1.438 36.483 1.00 55.12 84 MET A O 1
ATOM 672 N N . THR A 1 85 ? -23.619 3.629 36.370 1.00 61.62 85 THR A N 1
ATOM 673 C CA . THR A 1 85 ? -24.342 3.972 37.609 1.00 61.62 85 THR A CA 1
ATOM 674 C C . THR A 1 85 ? -25.859 3.766 37.498 1.00 61.62 85 THR A C 1
ATOM 676 O O . THR A 1 85 ? -26.525 3.600 38.516 1.00 61.62 85 THR A O 1
ATOM 679 N N . LEU A 1 86 ? -26.398 3.667 36.277 1.00 65.12 86 LEU A N 1
ATOM 680 C CA . LEU A 1 86 ? -27.792 3.306 35.986 1.00 65.12 86 LEU A CA 1
ATOM 681 C C . LEU A 1 86 ? -28.019 1.792 35.771 1.00 65.12 86 LEU A C 1
ATOM 683 O O . LEU A 1 86 ? -29.139 1.383 35.471 1.00 65.12 86 LEU A O 1
ATOM 687 N N . GLY A 1 87 ? -26.987 0.949 35.926 1.00 67.75 87 GLY A N 1
ATOM 688 C CA . GLY A 1 87 ? -27.103 -0.518 35.902 1.00 67.75 87 GLY A CA 1
ATOM 689 C C . GLY A 1 87 ? -26.892 -1.201 34.541 1.00 67.75 87 GLY A C 1
ATOM 690 O O . GLY A 1 87 ? -27.149 -2.399 34.418 1.00 67.75 87 GLY A O 1
ATOM 691 N N . TYR A 1 88 ? -26.414 -0.488 33.514 1.00 57.12 88 TYR A N 1
ATOM 692 C CA . TYR A 1 88 ? -26.114 -1.083 32.202 1.00 57.12 88 TYR A CA 1
ATOM 693 C C . TYR A 1 88 ? 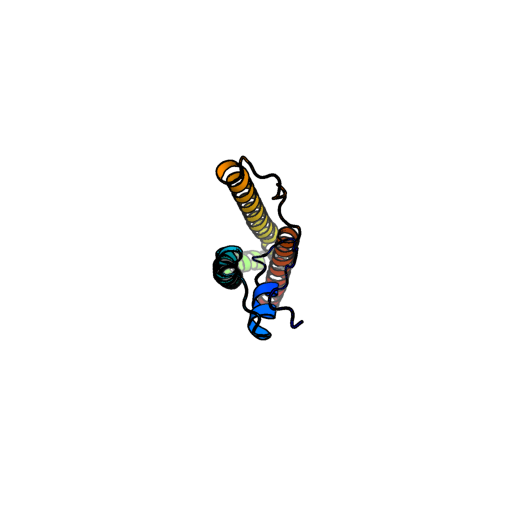-24.742 -1.774 32.153 1.00 57.12 88 TYR A C 1
ATOM 695 O O . TYR A 1 88 ? -23.755 -1.282 32.698 1.00 57.12 88 TYR A O 1
ATOM 703 N N . SER A 1 89 ? -24.659 -2.916 31.453 1.00 54.69 89 SER A N 1
ATOM 704 C CA . SER A 1 89 ? -23.425 -3.707 31.375 1.00 54.69 89 SER A CA 1
ATOM 705 C C . SER A 1 89 ? -22.384 -3.087 30.415 1.00 54.69 89 SER A C 1
ATOM 707 O O . SER A 1 89 ? -22.693 -2.794 29.253 1.00 54.69 89 SER A O 1
ATOM 709 N N . PRO A 1 90 ? -21.118 -2.929 30.847 1.00 54.28 90 PRO A N 1
ATOM 710 C CA . PRO A 1 90 ? -20.066 -2.256 30.071 1.00 54.28 90 PRO A CA 1
ATOM 711 C C . PRO A 1 90 ? -19.672 -2.994 28.778 1.00 54.28 90 PRO A C 1
ATOM 713 O O . PRO A 1 90 ? -19.150 -2.390 27.838 1.00 54.28 90 PRO A O 1
ATOM 716 N N . GLY A 1 91 ? -19.958 -4.297 28.684 1.00 54.38 91 GLY A N 1
ATOM 717 C CA . GLY A 1 91 ? -19.623 -5.124 27.521 1.00 54.38 91 GLY A CA 1
ATOM 718 C C . GLY A 1 91 ? -20.495 -4.875 26.283 1.00 54.38 91 GLY A C 1
ATOM 719 O O . GLY A 1 91 ? -20.000 -4.963 25.159 1.00 54.38 91 GLY A O 1
ATOM 720 N N . TRP A 1 92 ? -21.775 -4.524 26.455 1.00 55.41 92 TRP A N 1
ATOM 721 C CA . TRP A 1 92 ? -22.703 -4.336 25.328 1.00 55.41 92 TRP A CA 1
ATOM 722 C C . TRP A 1 92 ? -22.462 -3.012 24.588 1.00 55.41 92 TRP A C 1
ATOM 724 O O . TRP A 1 92 ? -22.514 -2.946 23.357 1.00 55.41 92 TRP A O 1
ATOM 734 N N . LEU A 1 93 ? -22.112 -1.965 25.337 1.00 53.75 93 LEU A N 1
ATOM 735 C CA . LEU A 1 93 ? -21.891 -0.621 24.808 1.00 53.75 93 LEU A CA 1
ATOM 736 C C . LEU A 1 93 ? -20.573 -0.528 24.019 1.00 53.75 93 LEU A C 1
ATOM 738 O O . LEU A 1 93 ? -20.518 0.080 22.950 1.00 53.75 93 LEU A O 1
ATOM 742 N N . SER A 1 94 ? -19.544 -1.249 24.472 1.00 48.34 94 SER A N 1
ATOM 743 C CA . SER A 1 94 ? -18.263 -1.387 23.770 1.00 48.34 94 SER A CA 1
ATOM 744 C C . SER A 1 94 ? -18.386 -2.132 22.429 1.00 48.34 94 SER A C 1
ATOM 746 O O . SER A 1 94 ? -17.794 -1.734 21.421 1.00 48.34 94 SER A O 1
ATOM 748 N N . GLY A 1 95 ? -19.227 -3.173 22.373 1.00 53.06 95 GLY A N 1
ATOM 749 C CA . GLY A 1 95 ? -19.488 -3.925 21.142 1.00 53.06 95 GLY A CA 1
ATOM 750 C C . GLY A 1 95 ? -20.195 -3.099 20.061 1.00 53.06 95 GLY A C 1
ATOM 751 O O . GLY A 1 95 ? -19.821 -3.162 18.889 1.00 53.06 95 GLY A O 1
ATOM 752 N N . LYS A 1 96 ? -21.175 -2.273 20.452 1.00 55.16 96 LYS A N 1
ATOM 753 C CA . LYS A 1 96 ? -21.917 -1.386 19.538 1.00 55.16 96 LYS A CA 1
ATOM 754 C C . LYS A 1 96 ? -21.055 -0.251 18.982 1.00 55.16 96 LYS A C 1
ATOM 756 O O . LYS A 1 96 ? -21.119 0.010 17.783 1.00 55.16 96 LYS A O 1
ATOM 761 N N . VAL A 1 97 ? -20.217 0.371 19.815 1.00 56.12 97 VAL A N 1
ATOM 762 C CA . VAL A 1 97 ? -19.295 1.431 19.370 1.00 56.12 97 VAL A CA 1
ATOM 763 C C . VAL A 1 97 ? -18.250 0.861 18.404 1.00 56.12 97 VAL A C 1
ATOM 765 O O . VAL A 1 97 ? -18.030 1.440 17.349 1.00 56.12 97 VAL A O 1
ATOM 768 N N . SER A 1 98 ? -17.681 -0.317 18.683 1.00 53.03 98 SER A N 1
ATOM 769 C CA . SER A 1 98 ? -16.715 -0.997 17.800 1.00 53.03 98 SER A CA 1
ATOM 770 C C . SER A 1 98 ? -17.298 -1.368 16.422 1.00 53.03 98 SER A C 1
ATOM 772 O O . SER A 1 98 ? -16.651 -1.177 15.388 1.00 53.03 98 SER A O 1
ATOM 774 N N . GLY A 1 99 ? -18.549 -1.842 16.388 1.00 57.12 99 GLY A N 1
ATOM 775 C CA . GLY A 1 99 ? -19.230 -2.245 15.153 1.00 57.12 99 GLY A CA 1
ATOM 776 C C . GLY A 1 99 ? -19.540 -1.092 14.192 1.00 57.12 99 GLY A C 1
ATOM 777 O O . GLY A 1 99 ? -19.641 -1.317 12.987 1.00 57.12 99 GLY A O 1
ATOM 778 N N . GLN A 1 100 ? -19.636 0.145 14.688 1.00 63.19 100 GLN A N 1
ATOM 779 C CA . GLN A 1 100 ? -19.967 1.309 13.863 1.00 63.19 100 GLN A CA 1
ATOM 780 C C . GLN A 1 100 ? -18.783 1.836 13.033 1.00 63.19 100 GLN A C 1
ATOM 782 O O . GLN A 1 100 ? -18.995 2.559 12.063 1.00 63.19 100 GLN A O 1
ATOM 787 N N . PHE A 1 101 ? -17.544 1.434 13.338 1.00 63.47 101 PHE A N 1
ATOM 788 C CA . PHE A 1 101 ? -16.354 1.914 12.615 1.00 63.47 101 PHE A CA 1
ATOM 789 C C . PHE A 1 101 ? -15.896 1.004 11.477 1.00 63.47 101 PHE A C 1
ATOM 791 O O . PHE A 1 101 ? -15.239 1.474 10.550 1.00 63.47 101 PHE A O 1
ATOM 798 N N . VAL A 1 102 ? -16.287 -0.273 11.489 1.00 65.31 102 VAL A N 1
ATOM 799 C CA . VAL A 1 102 ? -16.073 -1.185 10.355 1.00 65.31 102 VAL A CA 1
ATOM 800 C C . VAL A 1 102 ? -16.638 -0.614 9.041 1.00 65.31 102 VAL A C 1
ATOM 802 O O . VAL A 1 102 ? -15.889 -0.595 8.061 1.00 65.31 102 VAL A O 1
ATOM 805 N N . PRO A 1 103 ? -17.879 -0.078 8.978 1.00 68.81 103 PRO A N 1
ATOM 806 C CA . PRO A 1 103 ? -18.387 0.504 7.738 1.00 68.81 103 PRO A CA 1
ATOM 807 C C . PRO A 1 103 ? -17.607 1.747 7.290 1.00 68.81 103 PRO A C 1
ATOM 809 O O . PRO A 1 103 ? -17.446 1.923 6.090 1.00 68.81 103 PRO A O 1
ATOM 812 N N . ALA A 1 104 ? -17.057 2.561 8.200 1.00 71.69 104 ALA A N 1
ATOM 813 C CA . ALA A 1 104 ? -16.254 3.732 7.827 1.00 71.69 104 ALA A CA 1
ATOM 814 C C . ALA A 1 104 ? -14.953 3.347 7.094 1.00 71.69 104 ALA A C 1
ATOM 816 O O . ALA A 1 104 ? -14.571 3.982 6.115 1.00 71.69 104 ALA A O 1
ATOM 817 N N . TYR A 1 105 ? -14.281 2.274 7.520 1.00 68.94 105 TYR A N 1
ATOM 818 C CA . TYR A 1 105 ? -13.104 1.766 6.809 1.00 68.94 105 TYR A CA 1
ATOM 819 C C . TYR A 1 105 ? -13.457 1.189 5.442 1.00 68.94 105 TYR A C 1
ATOM 821 O O . TYR A 1 105 ? -12.759 1.444 4.460 1.00 68.94 105 TYR A O 1
ATOM 829 N N . VAL A 1 106 ? -14.548 0.422 5.378 1.00 70.69 106 VAL A N 1
ATOM 830 C CA . VAL A 1 106 ? -15.020 -0.165 4.123 1.00 70.69 106 VAL A CA 1
ATOM 831 C C . VAL A 1 106 ? -15.377 0.937 3.129 1.00 70.69 106 VAL A C 1
ATOM 833 O O . VAL A 1 106 ? -14.951 0.852 1.981 1.00 70.69 106 VAL A O 1
ATOM 836 N N . THR A 1 107 ? -16.072 1.999 3.550 1.00 75.25 107 THR A N 1
ATOM 837 C CA . THR A 1 107 ? -16.421 3.113 2.656 1.00 75.25 107 THR A CA 1
ATOM 838 C C . THR A 1 107 ? -15.191 3.865 2.160 1.00 75.25 107 THR A C 1
ATOM 840 O O . THR A 1 107 ? -15.126 4.152 0.969 1.00 75.25 107 THR A O 1
ATOM 843 N N . ILE A 1 108 ? -14.189 4.125 3.009 1.00 79.00 108 ILE A N 1
ATOM 844 C CA . ILE A 1 108 ? -12.938 4.779 2.583 1.00 79.00 108 ILE A CA 1
ATOM 845 C C . ILE A 1 108 ? -12.233 3.963 1.493 1.00 79.00 108 ILE A C 1
ATOM 847 O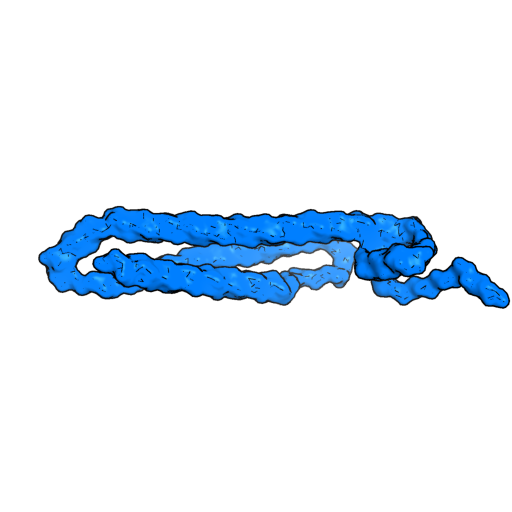 O . ILE A 1 108 ? -11.834 4.523 0.472 1.00 79.00 108 ILE A O 1
ATOM 851 N N . VAL A 1 109 ? -12.107 2.642 1.670 1.00 75.25 109 VAL A N 1
ATOM 852 C CA . VAL A 1 109 ? -11.475 1.776 0.661 1.00 75.25 109 VAL A CA 1
ATOM 853 C C . VAL A 1 109 ? -12.297 1.731 -0.628 1.00 75.25 109 VAL A C 1
ATOM 855 O O . VAL A 1 109 ? -11.733 1.797 -1.719 1.00 75.25 109 VAL A O 1
ATOM 858 N N . LEU A 1 110 ? -13.624 1.648 -0.520 1.00 78.69 110 LEU A N 1
ATOM 859 C CA . LEU A 1 110 ? -14.520 1.604 -1.677 1.00 78.69 110 LEU A CA 1
ATOM 860 C C . LEU A 1 110 ? -14.432 2.904 -2.492 1.00 78.69 110 LEU A C 1
ATOM 862 O O . LEU A 1 110 ? -14.316 2.863 -3.715 1.00 78.69 110 LEU A O 1
ATOM 866 N N . VAL A 1 111 ? -14.401 4.056 -1.816 1.00 83.19 111 VAL A N 1
ATOM 867 C CA . VAL A 1 111 ? -14.197 5.365 -2.452 1.00 83.19 111 VAL A CA 1
ATOM 868 C C . VAL A 1 111 ? -12.819 5.445 -3.106 1.00 83.19 111 VAL A C 1
ATOM 870 O O . VAL A 1 111 ? -12.720 5.895 -4.243 1.00 83.19 111 VAL A O 1
ATOM 873 N N . ALA A 1 112 ? -11.762 4.965 -2.442 1.00 80.75 112 ALA A N 1
ATOM 874 C CA . ALA A 1 112 ? -10.423 4.936 -3.027 1.00 80.75 112 ALA A CA 1
ATOM 875 C C . ALA A 1 112 ? -10.382 4.101 -4.319 1.00 80.75 112 ALA A C 1
ATOM 877 O O . ALA A 1 112 ? -9.851 4.568 -5.325 1.00 80.75 112 ALA A O 1
ATOM 878 N N . LEU A 1 113 ? -11.007 2.917 -4.324 1.00 79.62 113 LEU A N 1
ATOM 879 C CA . LEU A 1 113 ? -11.117 2.060 -5.508 1.00 79.62 113 LEU A CA 1
ATOM 880 C C . LEU A 1 113 ? -11.899 2.720 -6.644 1.00 79.62 113 LEU A C 1
ATOM 882 O O . LEU A 1 113 ? -11.461 2.670 -7.794 1.00 79.62 113 LEU A O 1
ATOM 886 N N . LEU A 1 114 ? -13.025 3.365 -6.332 1.00 83.06 114 LEU A N 1
ATOM 887 C CA . LEU A 1 114 ? -13.798 4.121 -7.317 1.00 83.06 114 LEU A CA 1
ATOM 888 C C . LEU A 1 114 ? -12.970 5.260 -7.918 1.00 83.06 114 LEU A C 1
ATOM 890 O O . LEU A 1 114 ? -12.932 5.405 -9.137 1.00 83.06 114 LEU A O 1
ATOM 894 N N . CYS A 1 115 ? -12.250 6.025 -7.095 1.00 84.19 115 CYS A N 1
ATOM 895 C CA . CYS A 1 115 ? -11.353 7.076 -7.572 1.00 84.19 115 CYS A CA 1
ATOM 896 C C . CYS A 1 115 ? -10.243 6.521 -8.476 1.00 84.19 115 CYS A C 1
ATOM 898 O O . CYS A 1 115 ? -9.976 7.098 -9.530 1.00 84.19 115 CYS A O 1
ATOM 900 N N . THR A 1 116 ? -9.619 5.394 -8.113 1.00 83.25 116 THR A N 1
ATOM 901 C CA . THR A 1 116 ? -8.608 4.735 -8.956 1.00 83.25 116 THR A CA 1
ATOM 902 C C . THR A 1 116 ? -9.194 4.299 -10.299 1.00 83.25 116 THR A C 1
ATOM 904 O O . THR A 1 116 ? -8.589 4.566 -11.336 1.00 83.25 116 THR A O 1
ATOM 907 N N . GLN A 1 117 ? -10.389 3.703 -10.302 1.00 79.50 117 GLN A N 1
ATOM 908 C CA . GLN A 1 117 ? -11.088 3.294 -11.524 1.00 79.50 117 GLN A CA 1
ATOM 909 C C . GLN A 1 117 ? -11.423 4.493 -12.421 1.00 79.50 117 GLN A C 1
ATOM 911 O O . GLN A 1 117 ? -11.220 4.432 -13.633 1.00 79.50 117 GLN A O 1
ATOM 916 N N . LEU A 1 118 ? -11.895 5.601 -11.843 1.00 83.62 118 LEU A N 1
ATOM 917 C CA . LEU A 1 118 ? -12.204 6.824 -12.589 1.00 83.62 118 LEU A CA 1
ATOM 918 C C . LEU A 1 118 ? -10.952 7.462 -13.198 1.00 83.62 118 LEU A C 1
ATOM 920 O O . LEU A 1 118 ? -10.985 7.905 -14.348 1.00 83.62 118 LEU A O 1
ATOM 924 N N . LEU A 1 119 ? -9.841 7.482 -12.457 1.00 81.38 119 LEU A N 1
ATOM 925 C CA . LEU A 1 119 ? -8.550 7.952 -12.963 1.00 81.38 119 LEU A CA 1
ATOM 926 C C . LEU A 1 119 ? -8.059 7.074 -14.115 1.00 81.38 119 LEU A C 1
ATOM 928 O O . LEU A 1 119 ? -7.659 7.608 -15.146 1.00 81.38 119 LEU A O 1
ATOM 932 N N . GLN A 1 120 ? -8.136 5.747 -13.979 1.00 75.94 120 GLN A N 1
ATOM 933 C CA . GLN A 1 120 ? -7.727 4.819 -15.034 1.00 75.94 120 GLN A CA 1
ATOM 934 C C . GLN A 1 120 ? -8.588 4.971 -16.295 1.00 75.94 120 GLN A C 1
ATOM 936 O O . GLN A 1 120 ? -8.051 5.040 -17.401 1.00 75.94 120 GLN A O 1
ATOM 941 N N . TRP A 1 121 ? -9.907 5.101 -16.135 1.00 76.62 121 TRP A N 1
ATOM 942 C CA . TRP A 1 121 ? -10.824 5.366 -17.243 1.00 76.62 121 TRP A CA 1
ATOM 943 C C . TRP A 1 121 ? -10.523 6.704 -17.936 1.00 76.62 121 TRP A C 1
ATOM 945 O O . TRP A 1 121 ? -10.435 6.760 -19.163 1.00 76.62 121 TRP A O 1
ATOM 955 N N . SER A 1 122 ? -10.273 7.762 -17.157 1.00 75.88 122 SER A N 1
ATOM 956 C CA . SER A 1 122 ? -9.899 9.078 -17.689 1.00 75.88 122 SER A CA 1
ATOM 957 C C . SER A 1 122 ? -8.578 9.011 -18.461 1.00 75.88 122 SER A C 1
ATOM 959 O O . SER A 1 122 ? -8.482 9.531 -19.569 1.00 75.88 122 SER A O 1
ATOM 961 N N . PHE A 1 123 ? -7.567 8.318 -17.932 1.00 70.69 123 PHE A N 1
ATOM 962 C CA . PHE A 1 123 ? -6.288 8.123 -18.623 1.00 70.69 123 PHE A CA 1
ATOM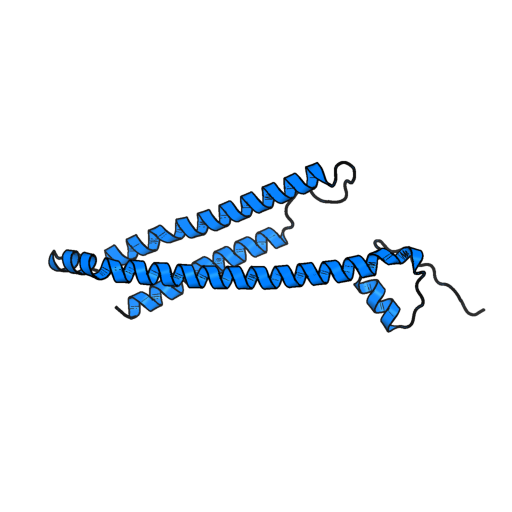 963 C C . PHE A 1 123 ? -6.451 7.388 -19.956 1.00 70.69 123 PHE A C 1
ATOM 965 O O . PHE A 1 123 ? -5.847 7.790 -20.951 1.00 70.69 123 PHE A O 1
ATOM 972 N N . HIS A 1 124 ? -7.289 6.351 -19.998 1.00 70.06 124 HIS A N 1
ATOM 973 C CA . HIS A 1 124 ? -7.587 5.633 -21.235 1.00 70.06 124 HIS A CA 1
ATOM 974 C C . HIS A 1 124 ? -8.261 6.548 -22.269 1.00 70.06 124 HIS A C 1
ATOM 976 O O . HIS A 1 124 ? -7.881 6.544 -23.438 1.00 70.06 124 HIS A O 1
ATOM 982 N N . HIS A 1 125 ? -9.225 7.366 -21.839 1.00 69.88 125 HIS A N 1
ATOM 983 C CA . HIS A 1 125 ? -9.965 8.264 -22.724 1.00 69.88 125 HIS A CA 1
ATOM 984 C C . HIS A 1 125 ? -9.106 9.420 -23.270 1.00 69.88 125 HIS A C 1
ATOM 986 O O . HIS A 1 125 ? -9.194 9.733 -24.454 1.00 69.88 125 HIS A O 1
ATOM 992 N N . TYR A 1 126 ? -8.256 10.035 -22.438 1.00 64.50 126 TYR A N 1
ATOM 993 C CA . TYR A 1 126 ? -7.498 11.235 -22.820 1.00 64.50 126 TYR A CA 1
ATOM 994 C C . TYR A 1 126 ? -6.126 10.958 -23.454 1.00 64.50 126 TYR A C 1
ATOM 996 O O . TYR A 1 126 ? -5.668 11.765 -24.259 1.00 64.50 126 TYR A O 1
ATOM 1004 N N . VAL A 1 127 ? -5.440 9.864 -23.097 1.00 60.81 127 VAL A N 1
ATOM 1005 C CA . VAL A 1 127 ? -4.027 9.644 -23.488 1.00 60.81 127 VAL A CA 1
ATOM 1006 C C . VAL A 1 127 ? -3.864 8.559 -24.563 1.00 60.81 127 VAL A C 1
ATOM 1008 O O . VAL A 1 127 ? -2.834 8.519 -25.236 1.00 60.81 127 VAL A O 1
ATOM 1011 N N . LEU A 1 128 ? -4.857 7.684 -24.760 1.00 56.00 128 LEU A N 1
ATOM 1012 C CA . LEU A 1 128 ? -4.688 6.429 -25.505 1.00 56.00 128 LEU A CA 1
ATOM 1013 C C . LEU A 1 128 ? -5.761 6.138 -26.567 1.00 56.00 128 LEU A C 1
ATOM 1015 O O . LEU A 1 128 ? -5.992 4.978 -26.899 1.00 56.00 128 LEU A O 1
ATOM 1019 N N . ALA A 1 129 ? -6.351 7.177 -27.164 1.00 54.91 129 ALA A N 1
ATOM 1020 C CA . ALA A 1 129 ? -7.421 7.054 -28.162 1.00 54.91 129 ALA A CA 1
ATOM 1021 C C . ALA A 1 129 ? -7.108 6.154 -29.389 1.00 54.91 129 ALA A C 1
ATOM 1023 O O . ALA A 1 129 ? -8.044 5.740 -30.061 1.00 54.91 129 ALA A O 1
ATOM 1024 N N . ASP A 1 130 ? -5.843 5.789 -29.653 1.00 51.91 130 ASP A N 1
ATOM 1025 C CA . ASP A 1 130 ? -5.425 5.072 -30.875 1.00 51.91 130 ASP A CA 1
ATOM 1026 C C . ASP A 1 130 ? -4.525 3.829 -30.666 1.00 51.91 130 ASP A C 1
ATOM 1028 O O . ASP A 1 130 ? -3.914 3.344 -31.623 1.00 51.91 130 ASP A O 1
ATOM 1032 N N . LYS A 1 131 ? -4.390 3.271 -29.448 1.00 52.34 131 LYS A N 1
ATOM 1033 C CA . LYS A 1 131 ? -3.571 2.048 -29.243 1.00 52.34 131 LYS A CA 1
ATOM 1034 C C . LYS A 1 131 ? -4.287 0.944 -28.446 1.00 52.34 131 LYS A C 1
ATOM 1036 O O . LYS A 1 131 ? -4.478 1.108 -27.247 1.00 52.34 131 LYS A O 1
ATOM 1041 N N . PRO A 1 132 ? -4.581 -0.224 -29.057 1.00 52.31 132 PRO A N 1
ATOM 1042 C CA . PRO A 1 132 ? -5.362 -1.311 -28.451 1.00 52.31 132 PRO A CA 1
ATOM 1043 C C . PRO A 1 132 ? -4.569 -2.205 -27.473 1.00 52.31 132 PRO A C 1
ATOM 1045 O O . PRO A 1 132 ? -5.014 -3.299 -27.143 1.00 52.31 132 PRO A O 1
ATOM 1048 N N . GLU A 1 133 ? -3.378 -1.790 -27.028 1.00 52.09 133 GLU A N 1
ATOM 1049 C CA . GLU A 1 133 ? -2.461 -2.660 -26.269 1.00 52.09 133 GLU A CA 1
ATOM 1050 C C . GLU A 1 133 ? -2.591 -2.549 -24.742 1.00 52.09 133 GLU A C 1
ATOM 1052 O O . GLU A 1 133 ? -1.908 -3.269 -24.014 1.00 52.09 133 GLU A O 1
ATOM 1057 N N . LEU A 1 134 ? -3.470 -1.680 -24.235 1.00 51.66 134 LEU A N 1
ATOM 1058 C CA . LEU A 1 134 ? -3.749 -1.566 -22.804 1.00 51.66 134 LEU A CA 1
ATOM 1059 C C . LEU A 1 134 ? -5.186 -1.999 -22.518 1.00 51.66 134 LEU A C 1
ATOM 1061 O O . LEU A 1 134 ? -6.141 -1.402 -23.007 1.00 51.66 134 LEU A O 1
ATOM 1065 N N . SER A 1 135 ? -5.325 -3.066 -21.728 1.00 53.88 135 SER A N 1
ATOM 1066 C CA . SER A 1 135 ? -6.621 -3.564 -21.269 1.00 53.88 135 SER A CA 1
ATOM 1067 C C . SER A 1 135 ? -7.361 -2.453 -20.504 1.00 53.88 135 SER A C 1
ATOM 1069 O O . SER A 1 135 ? -6.762 -1.835 -19.620 1.00 53.88 135 SER A O 1
ATOM 1071 N N . PRO A 1 136 ? -8.656 -2.208 -20.778 1.00 55.06 136 PRO A N 1
ATOM 1072 C CA . PRO A 1 136 ? -9.449 -1.201 -20.068 1.00 55.06 136 PRO A CA 1
ATOM 1073 C C . PRO A 1 136 ? -9.639 -1.506 -18.574 1.00 55.06 136 PRO A C 1
ATOM 1075 O O . PRO A 1 136 ? -10.138 -0.666 -17.826 1.00 55.06 136 PRO A O 1
ATOM 1078 N N . PHE A 1 137 ? -9.294 -2.718 -18.140 1.00 56.75 137 PHE A N 1
ATOM 1079 C CA . PHE A 1 137 ? -9.553 -3.201 -16.794 1.00 56.75 137 PHE A CA 1
ATOM 1080 C C . PHE A 1 137 ? -8.349 -2.993 -15.878 1.00 56.75 137 PHE A C 1
ATOM 1082 O O . PHE A 1 137 ? -7.198 -3.155 -16.284 1.00 56.75 137 PHE A O 1
ATOM 1089 N N . ILE A 1 138 ? -8.634 -2.636 -14.623 1.00 62.41 138 ILE A N 1
ATOM 1090 C CA . ILE A 1 138 ? -7.650 -2.623 -13.542 1.00 62.41 138 ILE A CA 1
ATOM 1091 C C . ILE A 1 138 ? -6.932 -3.977 -13.506 1.00 62.41 138 ILE A C 1
ATOM 1093 O O . ILE A 1 138 ? -7.565 -5.035 -13.515 1.00 62.41 138 ILE A O 1
ATOM 1097 N N . ASP A 1 139 ? -5.605 -3.923 -13.444 1.00 70.88 139 ASP A N 1
ATOM 1098 C CA . ASP A 1 139 ? -4.762 -5.105 -13.335 1.00 70.88 139 ASP A CA 1
ATOM 1099 C C . ASP A 1 139 ? -5.083 -5.870 -12.038 1.00 70.88 139 ASP A C 1
ATOM 1101 O O . ASP A 1 139 ? -5.298 -5.266 -10.981 1.00 70.88 139 ASP A O 1
ATOM 1105 N N . TRP A 1 140 ? -5.112 -7.205 -12.086 1.00 73.62 140 TRP A N 1
ATOM 1106 C CA . TRP A 1 140 ? -5.549 -8.034 -10.948 1.00 73.62 140 TRP A CA 1
ATOM 1107 C C . TRP A 1 140 ? -4.726 -7.774 -9.673 1.00 73.62 140 TRP A C 1
ATOM 1109 O O . TRP A 1 140 ? -5.221 -7.891 -8.551 1.00 73.62 140 TRP A O 1
ATOM 1119 N N . THR A 1 141 ? -3.471 -7.356 -9.837 1.00 74.44 141 THR A N 1
ATOM 1120 C CA . THR A 1 141 ? -2.570 -6.929 -8.759 1.00 74.44 141 THR A CA 1
ATOM 1121 C C . THR A 1 141 ? -3.123 -5.770 -7.934 1.00 74.44 141 THR A C 1
ATOM 1123 O O . THR A 1 141 ? -2.969 -5.780 -6.715 1.00 74.44 141 THR A O 1
ATOM 1126 N N . VAL A 1 142 ? -3.809 -4.801 -8.539 1.00 75.56 142 VAL A N 1
ATOM 1127 C CA . VAL A 1 142 ? -4.399 -3.663 -7.812 1.00 75.56 142 VAL A CA 1
ATOM 1128 C C . VAL A 1 142 ? -5.572 -4.128 -6.948 1.00 75.56 142 VAL A C 1
ATOM 1130 O O . VAL A 1 142 ? -5.683 -3.723 -5.790 1.00 75.56 142 VAL A O 1
ATOM 1133 N N . ILE A 1 143 ? -6.403 -5.037 -7.469 1.00 73.44 143 ILE A N 1
ATOM 1134 C CA . ILE A 1 143 ? -7.503 -5.652 -6.710 1.00 73.44 143 ILE A CA 1
ATOM 1135 C C . ILE A 1 143 ? -6.935 -6.449 -5.530 1.00 73.44 143 ILE A C 1
ATOM 1137 O O . ILE A 1 143 ? -7.399 -6.302 -4.400 1.00 73.44 143 ILE A O 1
ATOM 1141 N N . ALA A 1 144 ? -5.884 -7.239 -5.764 1.00 80.12 144 ALA A N 1
ATOM 1142 C CA . ALA A 1 144 ? -5.212 -7.998 -4.715 1.00 80.12 144 ALA A CA 1
ATOM 1143 C C . ALA A 1 144 ? -4.631 -7.088 -3.617 1.00 80.12 144 ALA A C 1
ATOM 1145 O O . ALA A 1 144 ? -4.806 -7.374 -2.432 1.00 80.12 144 ALA A O 1
ATOM 1146 N N . VAL A 1 145 ? -3.998 -5.967 -3.985 1.00 75.88 145 VAL A N 1
ATOM 1147 C CA . VAL A 1 145 ? -3.478 -4.975 -3.025 1.00 75.88 145 VAL A CA 1
ATOM 1148 C C . VAL A 1 145 ? -4.611 -4.327 -2.229 1.00 75.88 145 VAL A C 1
ATOM 1150 O O . VAL A 1 145 ? -4.490 -4.173 -1.016 1.00 75.88 145 VAL A O 1
ATOM 1153 N N . ALA A 1 146 ? -5.731 -3.989 -2.867 1.00 73.62 146 ALA A N 1
ATOM 1154 C CA . ALA A 1 146 ? -6.876 -3.399 -2.181 1.00 73.62 146 ALA A CA 1
ATOM 1155 C C . ALA A 1 146 ? -7.512 -4.364 -1.170 1.00 73.62 146 ALA A C 1
ATO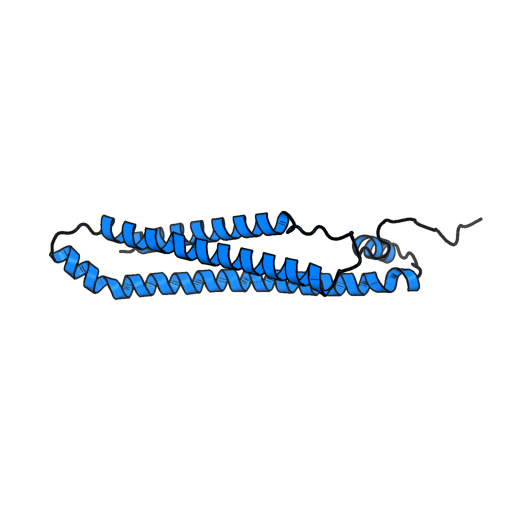M 1157 O O . ALA A 1 146 ? -7.773 -3.987 -0.025 1.00 73.62 146 ALA A O 1
ATOM 1158 N N . VAL A 1 147 ? -7.698 -5.631 -1.554 1.00 78.38 147 VAL A N 1
ATOM 1159 C CA . VAL A 1 147 ? -8.163 -6.688 -0.643 1.00 78.38 147 VAL A CA 1
ATOM 1160 C C . VAL A 1 147 ? -7.176 -6.863 0.511 1.00 78.38 147 VAL A C 1
ATOM 1162 O O . VAL A 1 147 ? -7.589 -6.884 1.671 1.00 78.38 147 VAL A O 1
ATOM 1165 N N . PHE A 1 148 ? -5.873 -6.906 0.223 1.00 81.81 148 PHE A N 1
ATOM 1166 C CA . PHE A 1 148 ? -4.834 -7.011 1.244 1.00 81.81 148 PHE A CA 1
ATOM 1167 C C . PHE A 1 148 ? -4.869 -5.840 2.239 1.00 81.81 148 PHE A C 1
ATOM 1169 O O . PHE A 1 148 ? -4.884 -6.072 3.447 1.00 81.81 148 PHE A O 1
ATOM 1176 N N . LEU A 1 149 ? -4.952 -4.592 1.764 1.00 73.44 149 LEU A N 1
ATOM 1177 C CA . LEU A 1 149 ? -5.046 -3.402 2.619 1.00 73.44 149 LEU A CA 1
ATOM 1178 C C . LEU A 1 149 ? -6.332 -3.381 3.451 1.00 73.44 149 LEU A C 1
ATOM 1180 O O . LEU A 1 149 ? -6.308 -2.969 4.613 1.00 73.44 149 LEU A O 1
ATOM 1184 N N . THR A 1 150 ? -7.442 -3.867 2.894 1.00 72.12 150 THR A N 1
ATOM 1185 C CA . THR A 1 150 ? -8.718 -3.989 3.615 1.00 72.12 150 THR A CA 1
ATOM 1186 C C . THR A 1 150 ? -8.588 -4.984 4.762 1.00 72.12 150 THR A C 1
ATOM 1188 O O . THR A 1 150 ? -8.911 -4.662 5.905 1.00 72.12 150 THR A O 1
ATOM 1191 N N . ILE A 1 151 ? -8.042 -6.171 4.483 1.00 79.25 151 ILE A N 1
ATOM 1192 C CA . ILE A 1 151 ? -7.790 -7.205 5.493 1.00 79.25 151 ILE A CA 1
ATOM 1193 C C . ILE A 1 151 ? -6.836 -6.671 6.569 1.00 79.25 151 ILE A C 1
ATOM 1195 O O . ILE A 1 151 ? -7.122 -6.800 7.760 1.00 79.25 151 ILE A O 1
ATOM 1199 N N . LEU A 1 152 ? -5.739 -6.018 6.171 1.00 75.00 152 LEU A N 1
ATOM 1200 C CA . LEU A 1 152 ? -4.767 -5.418 7.088 1.00 75.00 152 LEU A CA 1
ATOM 1201 C C . LEU A 1 152 ? -5.428 -4.384 8.014 1.00 75.00 152 LEU A C 1
ATOM 1203 O O . LEU A 1 152 ? -5.182 -4.390 9.223 1.00 75.00 152 LEU A O 1
ATOM 1207 N N . SER A 1 153 ? -6.301 -3.536 7.467 1.00 67.88 153 SER A N 1
ATOM 1208 C CA . SER A 1 153 ? -7.027 -2.506 8.220 1.00 67.88 153 SER A CA 1
ATOM 1209 C C . SER A 1 153 ? -7.997 -3.130 9.226 1.00 67.88 153 SER A C 1
ATOM 1211 O O . SER A 1 153 ? -7.986 -2.763 10.401 1.00 67.88 153 SER A O 1
ATOM 1213 N N . VAL A 1 154 ? -8.767 -4.142 8.808 1.00 70.50 154 VAL A N 1
ATOM 1214 C CA . VAL A 1 154 ? -9.702 -4.875 9.681 1.00 70.50 154 VAL A CA 1
ATOM 1215 C C . VAL A 1 154 ? -8.962 -5.590 10.816 1.00 70.50 154 VAL A C 1
ATOM 1217 O O . VAL A 1 154 ? -9.371 -5.507 11.976 1.00 70.50 154 VAL A O 1
ATOM 1220 N N . ILE A 1 155 ? -7.843 -6.260 10.517 1.00 76.56 155 ILE A N 1
ATOM 1221 C CA . ILE A 1 155 ? -7.020 -6.943 11.526 1.00 76.56 155 ILE A CA 1
ATOM 1222 C C . ILE A 1 155 ? -6.439 -5.940 12.525 1.00 76.56 155 ILE A C 1
ATOM 1224 O O . ILE A 1 155 ? -6.488 -6.186 13.734 1.00 76.56 155 ILE A O 1
ATOM 1228 N N . THR A 1 156 ? -5.889 -4.825 12.040 1.00 69.56 156 THR A N 1
ATOM 1229 C CA . THR A 1 156 ? -5.282 -3.789 12.889 1.00 69.56 156 THR A CA 1
ATOM 1230 C C . THR A 1 156 ? -6.322 -3.186 13.827 1.00 69.56 156 THR A C 1
ATOM 1232 O O . THR A 1 156 ? -6.088 -3.139 15.035 1.00 69.56 156 THR A O 1
ATOM 1235 N N . ASN A 1 157 ? -7.506 -2.846 13.306 1.00 65.25 157 ASN A N 1
ATOM 1236 C CA . ASN A 1 157 ? -8.630 -2.356 14.099 1.00 65.25 157 ASN A CA 1
ATOM 1237 C C . ASN A 1 157 ? -9.041 -3.362 15.190 1.00 65.25 157 ASN A C 1
ATOM 1239 O O . ASN A 1 157 ? -9.045 -3.037 16.377 1.00 65.25 157 ASN A O 1
ATOM 1243 N N . ASN A 1 158 ? -9.285 -4.622 14.815 1.00 65.38 158 ASN A N 1
ATOM 1244 C CA . ASN A 1 158 ? -9.717 -5.658 15.757 1.00 65.38 158 ASN A CA 1
ATOM 1245 C C . ASN A 1 158 ? -8.672 -5.941 16.849 1.00 65.38 158 ASN A C 1
ATOM 1247 O O . ASN A 1 158 ? -9.025 -6.131 18.015 1.00 65.38 158 ASN A O 1
ATOM 1251 N N . ARG A 1 159 ? -7.377 -5.969 16.502 1.00 68.81 159 ARG A N 1
ATOM 1252 C CA . ARG A 1 159 ? -6.287 -6.159 17.477 1.00 68.81 159 ARG A CA 1
ATOM 1253 C C . ARG A 1 159 ? -6.168 -4.987 18.440 1.00 68.81 159 ARG A C 1
ATOM 1255 O O . ARG A 1 159 ? -5.940 -5.188 19.631 1.00 68.81 159 ARG A O 1
ATOM 1262 N N . MET A 1 160 ? -6.307 -3.778 17.924 1.00 61.62 160 MET A N 1
ATOM 1263 C CA . MET A 1 160 ? -6.171 -2.562 18.703 1.00 61.62 160 MET A CA 1
ATOM 1264 C C . MET A 1 160 ? -7.327 -2.369 19.679 1.00 61.62 160 MET A C 1
ATOM 1266 O O . MET A 1 160 ? -7.083 -2.090 20.849 1.00 61.62 160 MET A O 1
ATOM 1270 N N . ILE A 1 161 ? -8.561 -2.613 19.239 1.00 59.81 161 ILE A N 1
ATOM 1271 C CA . ILE A 1 161 ? -9.747 -2.555 20.100 1.00 59.81 161 ILE A CA 1
ATOM 1272 C C . ILE A 1 161 ? -9.645 -3.598 21.219 1.00 59.81 161 ILE A C 1
ATOM 1274 O O . ILE A 1 161 ? -9.855 -3.264 22.383 1.00 59.81 161 ILE A O 1
ATOM 1278 N N . LYS A 1 162 ? -9.212 -4.831 20.912 1.00 59.50 162 LYS A N 1
ATOM 1279 C CA . LYS A 1 162 ? -8.948 -5.851 21.945 1.00 59.50 162 LYS A CA 1
ATOM 1280 C C . LYS A 1 162 ? -7.895 -5.399 22.962 1.00 59.50 162 LYS A C 1
ATOM 1282 O O . LYS A 1 162 ? -8.077 -5.621 24.153 1.00 59.50 162 LYS A O 1
ATOM 1287 N N . ARG A 1 163 ? -6.809 -4.752 22.518 1.00 59.19 163 ARG A N 1
ATOM 1288 C CA . ARG A 1 163 ? -5.756 -4.237 23.417 1.00 59.19 163 ARG A CA 1
ATOM 1289 C C . ARG A 1 163 ? -6.214 -3.068 24.285 1.00 59.19 163 ARG A C 1
ATOM 1291 O O . ARG A 1 163 ? -5.757 -2.965 25.417 1.00 59.19 163 ARG A O 1
ATOM 1298 N N . LEU A 1 164 ? -7.065 -2.193 23.759 1.00 53.59 164 LEU A N 1
ATOM 1299 C CA . LEU A 1 164 ? -7.586 -1.044 24.499 1.00 53.59 164 LEU A CA 1
ATOM 1300 C C . LEU A 1 164 ? -8.624 -1.468 25.538 1.00 53.59 164 LEU A C 1
ATOM 1302 O O . LEU A 1 164 ? -8.633 -0.922 26.632 1.00 53.59 164 LEU A O 1
ATOM 1306 N N . LEU A 1 165 ? -9.438 -2.479 25.226 1.00 52.34 165 LEU A N 1
ATOM 1307 C CA . LEU A 1 165 ? -10.455 -2.993 26.142 1.00 52.34 165 LEU A CA 1
ATOM 1308 C C . LEU A 1 165 ? -9.895 -3.889 27.245 1.00 52.34 165 LEU A C 1
ATOM 1310 O O . LEU A 1 165 ? -10.405 -3.837 28.349 1.00 52.34 165 LEU A O 1
ATOM 1314 N N . LEU A 1 166 ? -8.828 -4.655 26.991 1.00 48.91 166 LEU A N 1
ATOM 1315 C CA . LEU A 1 166 ? -8.131 -5.427 28.038 1.00 48.91 166 LEU A CA 1
ATOM 1316 C C . LEU A 1 166 ? -7.398 -4.545 29.068 1.00 48.91 166 LEU A C 1
ATOM 1318 O O . LEU A 1 166 ? -6.857 -5.067 30.038 1.00 48.91 166 LEU A O 1
ATOM 1322 N N . LYS A 1 167 ? -7.317 -3.232 28.820 1.00 46.62 167 LYS A N 1
ATOM 1323 C CA . LYS A 1 167 ? -6.689 -2.238 29.698 1.00 46.62 167 LYS A CA 1
ATOM 1324 C C . LYS A 1 167 ? -7.691 -1.326 30.418 1.00 46.62 167 LYS A C 1
ATOM 1326 O O . LYS A 1 167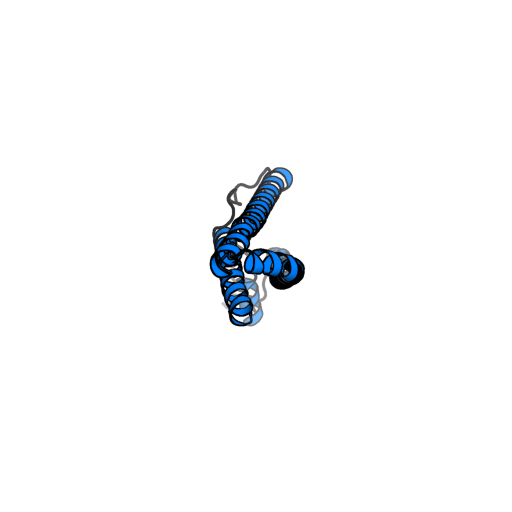 ? -7.240 -0.476 31.186 1.00 46.62 167 LYS A O 1
ATOM 1331 N N . LEU A 1 168 ? -8.992 -1.458 30.143 1.00 46.00 168 LEU A N 1
ATOM 1332 C CA . LEU A 1 168 ? -10.052 -0.895 30.986 1.00 46.00 168 LEU A CA 1
ATOM 1333 C C . LEU A 1 168 ? -10.416 -1.908 32.071 1.00 46.00 168 LEU A C 1
ATOM 1335 O O . LEU A 1 168 ? -10.727 -1.429 33.179 1.00 46.00 168 LEU A O 1
#

Sequence (168 aa):
VKASRLFLRTKDANDPNLLKFLDGNNYKVNKDKTKFGRVKQVLQGIFTGLGAFGLMVVLLALMLFSFYLQLMIARSKDNLELLMTLGYSPGWLSGKVSGQFVPAYVTIVLVALLCTQLLQWSFHHYVLADKPELSPFIDWTVIAVAVFLTILSVITNNRMIKRLLLKL

Radius of gyration: 26.45 Å; chains: 1; bounding box: 62×27×78 Å

pLDDT: mean 70.17, std 11.52, range [46.0, 92.62]